Protein AF-A0A2S6AMN5-F1 (afdb_monomer_lite)

Structure (mmCIF, N/CA/C/O backbone):
data_AF-A0A2S6AMN5-F1
#
_entry.id   AF-A0A2S6AMN5-F1
#
loop_
_atom_site.group_PDB
_atom_site.id
_atom_site.type_symbol
_atom_site.label_atom_id
_atom_site.label_alt_id
_atom_site.label_comp_id
_atom_site.label_asym_id
_atom_site.label_entity_id
_atom_site.label_seq_id
_atom_site.pdbx_PDB_ins_code
_atom_site.Cartn_x
_atom_site.Cartn_y
_atom_site.Cartn_z
_atom_site.occupancy
_atom_site.B_iso_or_equiv
_atom_site.auth_seq_id
_atom_site.auth_comp_id
_atom_site.auth_asym_id
_atom_site.auth_atom_id
_atom_site.pdbx_PDB_model_num
ATOM 1 N N . MET A 1 1 ? -57.097 11.020 -26.556 1.00 43.72 1 MET A N 1
ATOM 2 C CA . MET A 1 1 ? -56.019 10.012 -26.426 1.00 43.72 1 MET A CA 1
ATOM 3 C C . MET A 1 1 ? -54.681 10.719 -26.602 1.00 43.72 1 MET A C 1
ATOM 5 O O . MET A 1 1 ? -54.194 10.812 -27.718 1.00 43.72 1 MET A O 1
ATOM 9 N N . GLN A 1 2 ? -54.120 11.280 -25.531 1.00 43.41 2 GLN A N 1
ATOM 10 C CA . GLN A 1 2 ? -52.804 11.923 -25.552 1.00 43.41 2 GLN A CA 1
ATOM 11 C C . GLN A 1 2 ? -52.010 11.312 -24.396 1.00 43.41 2 GLN A C 1
ATOM 13 O O . GLN A 1 2 ? -52.290 11.588 -23.235 1.00 43.41 2 GLN A O 1
ATOM 18 N N . ARG A 1 3 ? -51.117 10.368 -24.715 1.00 49.12 3 ARG A N 1
ATOM 19 C CA . ARG A 1 3 ? -50.211 9.764 -23.733 1.00 49.12 3 ARG A CA 1
ATOM 20 C C . ARG A 1 3 ? -49.121 10.789 -23.422 1.00 49.12 3 ARG A C 1
ATOM 22 O O . ARG A 1 3 ? -48.345 11.124 -24.317 1.00 49.12 3 ARG A O 1
ATOM 29 N N . LEU A 1 4 ? -49.083 11.280 -22.181 1.00 45.41 4 LEU A N 1
ATOM 30 C CA . LEU A 1 4 ? -47.917 11.965 -21.629 1.00 45.41 4 LEU A CA 1
ATOM 31 C C . LEU A 1 4 ? -46.727 11.002 -21.729 1.00 45.41 4 LEU A C 1
ATOM 33 O O . LEU A 1 4 ? -46.714 9.951 -21.094 1.00 45.41 4 LEU A O 1
ATOM 37 N N . ARG A 1 5 ? -45.743 11.342 -22.560 1.00 50.38 5 ARG A N 1
ATOM 38 C CA . ARG A 1 5 ? 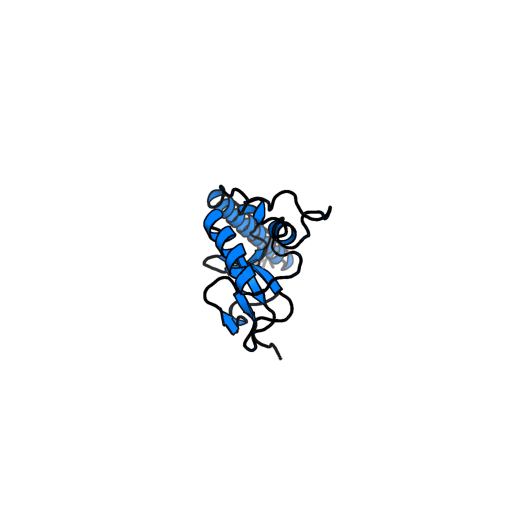-44.382 10.836 -22.393 1.00 50.38 5 ARG A CA 1
ATOM 39 C C . ARG A 1 5 ? -43.739 11.733 -21.345 1.00 50.38 5 ARG A C 1
ATOM 41 O O . ARG A 1 5 ? -43.269 12.816 -21.684 1.00 50.38 5 ARG A O 1
ATOM 48 N N . GLU A 1 6 ? -43.783 11.315 -20.086 1.00 54.62 6 GLU A N 1
ATOM 49 C CA . GLU A 1 6 ? -42.919 11.878 -19.051 1.00 54.62 6 GLU A CA 1
ATOM 50 C C . GLU A 1 6 ? -41.475 11.582 -19.462 1.00 54.62 6 GLU A C 1
ATOM 52 O O . GLU A 1 6 ? -40.999 10.450 -19.410 1.00 54.62 6 GLU A O 1
ATOM 57 N N . ARG A 1 7 ? -40.802 12.603 -19.997 1.00 57.00 7 ARG A N 1
ATOM 58 C CA . ARG A 1 7 ? -39.353 12.587 -20.161 1.00 57.00 7 ARG A CA 1
ATOM 59 C C . ARG A 1 7 ? -38.775 12.694 -18.758 1.00 57.00 7 ARG A C 1
ATOM 61 O O . ARG A 1 7 ? -38.841 13.768 -18.168 1.00 57.00 7 ARG A O 1
ATOM 68 N N . ILE A 1 8 ? -38.237 11.596 -18.238 1.00 59.97 8 ILE A N 1
ATOM 69 C CA . ILE A 1 8 ? -37.362 11.656 -17.067 1.00 59.97 8 ILE A CA 1
ATOM 70 C C . ILE A 1 8 ? -36.191 12.576 -17.456 1.00 59.97 8 ILE A C 1
ATOM 72 O O . ILE A 1 8 ? -35.556 12.319 -18.484 1.00 59.97 8 ILE A O 1
ATOM 76 N N . PRO A 1 9 ? -35.940 13.678 -16.730 1.00 60.59 9 PRO A N 1
ATOM 77 C CA . PRO A 1 9 ? -34.813 14.554 -17.025 1.00 60.59 9 PRO A CA 1
ATOM 78 C C . PRO A 1 9 ? -33.506 13.774 -16.852 1.00 60.59 9 PRO A C 1
ATOM 80 O O . PRO A 1 9 ? -33.350 13.066 -15.860 1.00 60.59 9 PRO A O 1
ATOM 83 N N . GLU A 1 10 ? -32.553 13.919 -17.774 1.00 58.25 10 GLU A N 1
ATOM 84 C CA . GLU A 1 10 ? -31.230 13.274 -17.671 1.00 58.25 10 GLU A CA 1
ATOM 85 C C . GLU A 1 10 ? -30.510 13.611 -16.353 1.00 58.25 10 GLU A C 1
ATOM 87 O O . GLU A 1 10 ? -29.782 12.771 -15.826 1.00 58.25 10 GLU A O 1
ATOM 92 N N . SER A 1 11 ? -30.770 14.789 -15.770 1.00 63.91 11 SER A N 1
ATOM 93 C CA . SER A 1 11 ? -30.259 15.164 -14.445 1.00 63.91 11 SER A CA 1
ATOM 94 C C . SER A 1 11 ? -30.762 14.227 -13.343 1.00 63.91 11 SER A C 1
ATOM 96 O O . SER A 1 11 ? -29.978 13.773 -12.527 1.00 63.91 11 SER A O 1
ATOM 98 N N . SER A 1 12 ? -32.036 13.824 -13.390 1.00 76.56 12 SER A N 1
ATOM 99 C CA . SER A 1 12 ? -32.632 12.918 -12.400 1.00 76.56 12 SER A CA 1
ATOM 100 C C . SER A 1 12 ? -32.063 11.501 -12.465 1.00 76.56 12 SER A C 1
ATOM 102 O O . SER A 1 12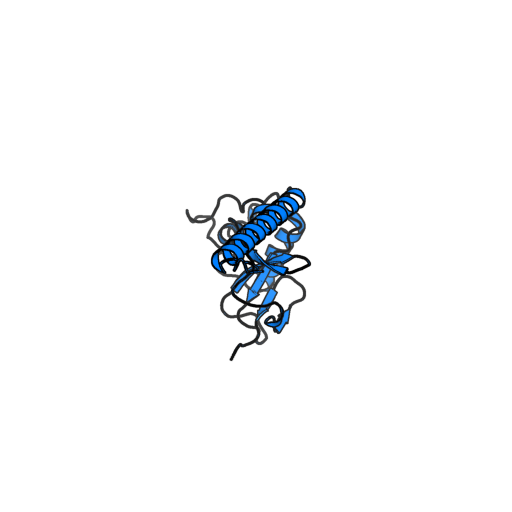 ? -32.127 10.781 -11.474 1.00 76.56 12 SER A O 1
ATOM 104 N N . ILE A 1 13 ? -31.542 11.086 -13.625 1.00 75.81 13 ILE A N 1
ATOM 105 C CA . ILE A 1 13 ? -30.884 9.784 -13.787 1.00 75.81 13 ILE A CA 1
ATOM 106 C C . ILE A 1 13 ? -29.448 9.861 -13.267 1.00 75.81 13 ILE A C 1
ATOM 108 O O . ILE A 1 13 ? -29.018 8.962 -12.553 1.00 75.81 13 ILE A O 1
ATOM 112 N N . ARG A 1 14 ? -28.714 10.934 -13.589 1.00 70.69 14 ARG A N 1
ATOM 113 C CA . ARG A 1 14 ? -27.345 11.140 -13.097 1.00 70.69 14 ARG A CA 1
ATOM 114 C C . ARG A 1 14 ? -27.298 11.212 -11.572 1.00 70.69 14 ARG A C 1
ATOM 116 O O . ARG A 1 14 ? -26.460 10.544 -10.978 1.00 70.69 14 ARG A O 1
ATOM 123 N N . ASP A 1 15 ? -28.207 11.970 -10.968 1.00 77.31 15 ASP A N 1
ATOM 124 C CA . ASP A 1 15 ? -28.257 12.140 -9.515 1.00 77.31 15 ASP A CA 1
ATOM 125 C C . ASP A 1 15 ? -28.578 10.800 -8.829 1.00 77.31 15 ASP A C 1
ATOM 127 O O . ASP A 1 15 ? -27.872 10.386 -7.917 1.00 77.31 15 ASP A O 1
ATOM 131 N N . ALA A 1 16 ? -29.546 10.041 -9.360 1.00 77.50 16 ALA A N 1
ATOM 132 C CA . ALA A 1 16 ? -29.881 8.715 -8.840 1.00 77.50 16 ALA A CA 1
ATOM 133 C C . ALA A 1 16 ? -28.735 7.694 -8.980 1.00 77.50 16 ALA A C 1
ATOM 135 O O . ALA A 1 16 ? -28.562 6.844 -8.110 1.00 77.50 16 ALA A O 1
ATOM 136 N N . ILE A 1 17 ? -27.953 7.761 -10.064 1.00 78.50 17 ILE A N 1
ATOM 137 C CA . ILE A 1 17 ? -26.756 6.922 -10.230 1.00 78.50 17 ILE A CA 1
ATOM 138 C C . ILE A 1 17 ? -25.684 7.328 -9.218 1.00 78.50 17 ILE A C 1
ATOM 140 O O . ILE A 1 17 ? -25.088 6.453 -8.602 1.00 78.50 17 ILE A O 1
ATOM 144 N N . SER A 1 18 ? -25.457 8.628 -9.019 1.00 74.62 18 SER A N 1
ATOM 145 C CA . SER A 1 18 ? -24.479 9.127 -8.048 1.00 74.62 18 SER A CA 1
ATOM 146 C C . SER A 1 18 ? -24.819 8.683 -6.623 1.00 74.62 18 SER A C 1
ATOM 148 O O . SER A 1 18 ? -23.947 8.183 -5.916 1.00 74.62 18 SER A O 1
ATOM 150 N N . ASP A 1 19 ? -26.087 8.800 -6.224 1.00 75.31 19 ASP A N 1
ATOM 151 C CA . ASP A 1 19 ? -26.563 8.372 -4.904 1.00 75.31 19 ASP A CA 1
ATOM 152 C C . AS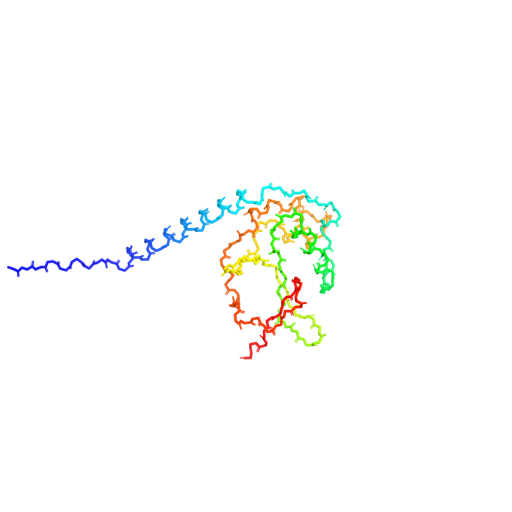P A 1 19 ? -26.429 6.853 -4.714 1.00 75.31 19 ASP A C 1
ATOM 154 O O . ASP A 1 19 ? -26.030 6.374 -3.647 1.00 75.31 19 ASP A O 1
ATOM 158 N N . LEU A 1 20 ? -26.730 6.077 -5.762 1.00 75.75 20 LEU A N 1
ATOM 159 C CA . LEU A 1 20 ? -26.576 4.625 -5.738 1.00 75.75 20 LEU A CA 1
ATOM 160 C C . LEU A 1 20 ? -25.104 4.216 -5.615 1.00 75.75 20 LEU A C 1
ATOM 162 O O . LEU A 1 20 ? -24.793 3.333 -4.821 1.00 75.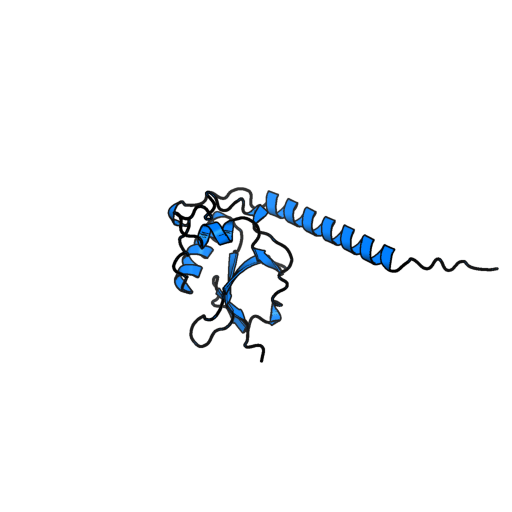75 20 LEU A O 1
ATOM 166 N N . VAL A 1 21 ? -24.206 4.858 -6.369 1.00 76.25 21 VAL A N 1
ATOM 167 C CA . VAL A 1 21 ? -22.759 4.609 -6.287 1.00 76.25 21 VAL A CA 1
ATOM 168 C C . VAL A 1 21 ? -22.249 4.917 -4.883 1.00 76.25 21 VAL A C 1
ATOM 170 O O . VAL A 1 21 ? -21.580 4.068 -4.303 1.00 76.25 21 VAL A O 1
ATOM 173 N N . GLY A 1 22 ? -22.630 6.061 -4.304 1.00 70.06 22 GLY A N 1
ATOM 174 C CA . GLY A 1 22 ? -22.271 6.402 -2.925 1.00 70.06 22 GLY A CA 1
ATOM 175 C C . GLY A 1 22 ? -22.730 5.337 -1.926 1.00 70.06 22 GLY A C 1
ATOM 176 O O . GLY A 1 22 ? -21.935 4.850 -1.133 1.00 70.06 22 GLY A O 1
ATOM 177 N N . THR A 1 23 ? -23.980 4.878 -2.044 1.00 74.12 23 THR A N 1
ATOM 178 C CA . THR A 1 23 ? -24.530 3.833 -1.161 1.00 74.12 23 THR A CA 1
ATOM 179 C C . THR A 1 23 ? -23.782 2.499 -1.287 1.00 74.12 23 THR A C 1
ATOM 181 O O . THR A 1 23 ? -23.565 1.815 -0.289 1.00 74.12 23 THR A O 1
ATOM 184 N N . ILE A 1 24 ? -23.396 2.105 -2.505 1.00 76.31 24 ILE A N 1
ATOM 185 C CA . ILE A 1 24 ? -22.651 0.859 -2.747 1.00 76.31 24 ILE A CA 1
ATOM 186 C C . ILE A 1 24 ? -21.239 0.949 -2.162 1.00 76.31 24 ILE A C 1
ATOM 188 O O . ILE A 1 24 ? -20.781 -0.010 -1.542 1.00 76.31 24 ILE A O 1
ATOM 192 N N . VAL A 1 25 ? -20.566 2.088 -2.340 1.00 70.56 25 VAL A N 1
ATOM 193 C CA . VAL A 1 25 ? -19.232 2.333 -1.773 1.00 70.56 25 VAL A CA 1
ATOM 194 C C . VAL A 1 25 ? -19.288 2.302 -0.245 1.00 70.56 25 VAL A C 1
ATOM 196 O O . VAL A 1 25 ? -18.507 1.581 0.371 1.00 70.56 25 VAL A O 1
ATOM 199 N N . ASP A 1 26 ? -20.260 2.985 0.364 1.00 70.38 26 ASP A N 1
ATOM 200 C CA . ASP A 1 26 ? -20.432 3.013 1.821 1.00 70.38 26 ASP A CA 1
ATOM 201 C C . ASP A 1 26 ? -20.696 1.616 2.405 1.00 70.38 26 ASP A C 1
ATOM 203 O O . ASP A 1 26 ? -20.117 1.237 3.425 1.00 70.38 26 ASP A O 1
ATOM 207 N N . GLU A 1 27 ? -21.549 0.819 1.756 1.00 75.00 27 GLU A N 1
ATOM 208 C CA . GLU A 1 27 ? -21.840 -0.545 2.204 1.00 75.00 27 GLU A CA 1
ATOM 209 C C . GLU A 1 27 ? -20.627 -1.470 2.039 1.00 75.00 27 GLU A C 1
ATOM 211 O O . GLU A 1 27 ? -20.351 -2.280 2.927 1.00 75.00 27 GLU A O 1
ATOM 216 N N . ARG A 1 28 ? -19.857 -1.320 0.953 1.00 73.06 28 ARG A N 1
ATOM 217 C CA . ARG A 1 28 ? -18.596 -2.050 0.766 1.00 73.06 28 ARG A CA 1
ATOM 218 C C . ARG A 1 28 ? -17.599 -1.693 1.866 1.00 73.06 28 ARG A C 1
ATOM 220 O O . ARG A 1 28 ? -17.073 -2.599 2.506 1.00 73.06 28 ARG A O 1
ATOM 227 N N . HIS A 1 29 ? -17.401 -0.406 2.151 1.00 68.00 29 HIS A N 1
ATOM 228 C CA . HIS A 1 29 ? -16.547 0.037 3.256 1.00 68.00 29 HIS A CA 1
ATOM 229 C C . HIS A 1 29 ? -17.019 -0.517 4.599 1.00 68.00 29 HIS A C 1
ATOM 231 O O . HIS A 1 29 ? -16.195 -0.953 5.396 1.00 68.00 29 HIS A O 1
ATOM 237 N N . ARG A 1 30 ? -18.332 -0.578 4.851 1.00 69.31 30 ARG A N 1
ATOM 238 C CA . ARG A 1 30 ? -18.875 -1.179 6.077 1.00 69.31 30 ARG A CA 1
ATOM 239 C C . ARG A 1 30 ? -18.540 -2.668 6.191 1.00 69.31 30 ARG A C 1
ATOM 241 O O . ARG A 1 30 ? -18.099 -3.106 7.251 1.00 69.31 30 ARG A O 1
ATOM 248 N N . VAL A 1 31 ? -18.732 -3.441 5.123 1.00 75.00 31 VAL A N 1
ATOM 249 C CA . VAL A 1 31 ? -18.422 -4.882 5.102 1.00 75.00 31 VAL A CA 1
ATOM 250 C C . VAL A 1 31 ? -16.921 -5.124 5.287 1.00 75.00 31 VAL A C 1
ATOM 252 O O . VAL A 1 31 ? -16.532 -5.961 6.102 1.00 75.00 31 VAL A O 1
ATOM 255 N N . LEU A 1 32 ? -16.075 -4.353 4.600 1.00 70.19 32 LEU A N 1
ATOM 256 C CA . LEU A 1 32 ? -14.618 -4.425 4.740 1.00 70.19 32 LEU A CA 1
ATOM 257 C C . LEU A 1 32 ? -14.170 -4.025 6.150 1.00 70.19 32 LEU A C 1
ATOM 259 O O . LEU A 1 32 ? -13.314 -4.682 6.746 1.00 70.19 32 LEU A O 1
ATOM 263 N N . ALA A 1 33 ? -14.807 -3.007 6.731 1.00 64.56 33 ALA A N 1
ATOM 264 C CA . ALA A 1 33 ? -14.547 -2.592 8.099 1.00 64.56 33 ALA A CA 1
ATOM 265 C C . ALA A 1 33 ? -14.865 -3.682 9.118 1.00 64.56 33 ALA A C 1
ATOM 267 O O . ALA A 1 33 ? -14.148 -3.800 10.105 1.00 64.56 33 ALA A O 1
ATOM 268 N N . GLU A 1 34 ? -15.911 -4.478 8.894 1.00 69.06 34 GLU A N 1
ATOM 269 C CA . GLU A 1 34 ? -16.262 -5.616 9.748 1.00 69.06 34 GLU A CA 1
ATOM 270 C C . GLU A 1 34 ? -15.286 -6.795 9.574 1.00 69.06 34 GLU A C 1
ATOM 272 O O . GLU A 1 34 ? -14.980 -7.483 10.552 1.00 69.06 34 GLU A O 1
ATOM 277 N N . ALA A 1 35 ? -14.756 -7.004 8.364 1.00 69.50 35 ALA A N 1
ATOM 278 C CA . ALA A 1 35 ? -13.821 -8.085 8.056 1.00 69.50 35 ALA A CA 1
ATOM 279 C C . ALA A 1 35 ? -12.390 -7.830 8.576 1.00 69.50 35 ALA A C 1
ATOM 281 O O . ALA A 1 35 ? -11.743 -8.760 9.059 1.00 69.50 35 ALA A O 1
ATOM 282 N N . HIS A 1 36 ? -11.916 -6.578 8.553 1.00 70.25 36 HIS A N 1
ATOM 283 C CA . HIS A 1 36 ? -10.512 -6.227 8.821 1.00 70.25 36 HIS A CA 1
ATOM 284 C C . HIS A 1 36 ? -10.342 -5.327 10.058 1.00 70.25 36 HIS A C 1
ATOM 286 O O . HIS A 1 36 ? -9.756 -4.244 10.018 1.00 70.25 36 HIS A O 1
ATOM 292 N N . THR A 1 37 ? -10.884 -5.769 11.195 1.00 66.56 37 THR A N 1
ATOM 293 C CA . THR A 1 37 ? -10.940 -4.955 12.429 1.00 66.56 37 THR A CA 1
ATOM 294 C C . THR A 1 37 ? -9.684 -5.006 13.297 1.00 66.56 37 THR A C 1
ATOM 296 O O . THR A 1 37 ? -9.526 -4.159 14.181 1.00 66.56 37 THR A O 1
ATOM 299 N N . VAL A 1 38 ? -8.798 -5.986 13.097 1.00 71.19 38 VAL A N 1
ATOM 300 C CA . VAL A 1 38 ? -7.657 -6.226 13.988 1.00 71.19 38 VAL A CA 1
ATOM 301 C C . VAL A 1 38 ? -6.359 -6.056 13.220 1.00 71.19 38 VAL A C 1
ATOM 303 O O . VAL A 1 38 ? -5.921 -6.953 12.516 1.00 71.19 38 VAL A O 1
ATOM 306 N N . PHE A 1 39 ? -5.722 -4.907 13.412 1.00 84.56 39 PHE A N 1
ATOM 307 C CA . PHE A 1 39 ? -4.353 -4.662 12.987 1.00 84.56 39 PHE A CA 1
ATOM 308 C C . PHE A 1 39 ? -3.620 -3.945 14.115 1.00 84.56 39 PHE A C 1
ATOM 310 O O . PHE A 1 39 ? -4.073 -2.918 14.621 1.00 84.56 39 PHE A O 1
ATOM 317 N N . THR A 1 40 ? -2.500 -4.518 14.550 1.00 89.88 40 THR A N 1
ATOM 318 C CA . THR A 1 40 ? -1.584 -3.860 15.484 1.00 89.88 40 THR A CA 1
ATOM 319 C C . THR A 1 40 ? -0.347 -3.484 14.700 1.00 89.88 40 THR A C 1
ATOM 321 O O . THR A 1 40 ? 0.448 -4.357 14.365 1.00 89.88 40 THR A O 1
ATOM 324 N N . ALA A 1 41 ? -0.217 -2.193 14.404 1.00 89.00 41 ALA A N 1
ATOM 325 C CA . ALA A 1 41 ? 0.895 -1.656 13.639 1.00 89.00 41 ALA A CA 1
ATOM 326 C C . ALA A 1 41 ? 2.227 -1.894 14.378 1.00 89.00 41 ALA A C 1
ATOM 328 O O . ALA A 1 41 ? 2.407 -1.360 15.479 1.00 89.00 41 ALA A O 1
ATOM 329 N N . PRO A 1 42 ? 3.158 -2.681 13.812 1.00 93.81 42 PRO A N 1
ATOM 330 C CA . PRO A 1 42 ? 4.499 -2.816 14.366 1.00 93.81 42 PRO A CA 1
ATOM 331 C C . PRO A 1 42 ? 5.242 -1.481 14.261 1.00 93.81 42 PRO A C 1
ATOM 333 O O . PRO A 1 42 ? 5.229 -0.836 13.213 1.00 93.81 42 PRO A O 1
ATOM 336 N N . ALA A 1 43 ? 5.882 -1.045 15.347 1.00 92.88 43 ALA A N 1
ATOM 337 C CA . ALA A 1 43 ? 6.511 0.276 15.409 1.00 92.88 43 ALA A CA 1
ATOM 338 C C . ALA A 1 43 ? 7.680 0.420 14.420 1.00 92.88 43 ALA A C 1
ATOM 340 O O . ALA A 1 43 ? 7.956 1.521 13.955 1.00 92.88 43 ALA A O 1
ATOM 341 N N . GLU A 1 44 ? 8.341 -0.688 14.086 1.00 94.75 44 GLU A N 1
ATOM 342 C CA . GLU A 1 44 ? 9.447 -0.757 13.132 1.00 94.75 44 GLU A CA 1
ATOM 343 C C . GLU A 1 44 ? 9.044 -0.482 11.678 1.00 94.75 44 GLU A C 1
ATOM 345 O O . GLU A 1 44 ? 9.919 -0.205 10.862 1.00 94.75 44 GLU A O 1
ATOM 350 N N . LEU A 1 45 ? 7.749 -0.554 11.345 1.00 96.38 45 LEU A N 1
ATOM 351 C CA . LEU A 1 45 ? 7.272 -0.276 9.989 1.00 96.38 45 LEU A CA 1
ATOM 352 C C . LEU A 1 45 ? 7.002 1.216 9.747 1.00 96.38 45 LEU A C 1
ATOM 354 O O . LEU A 1 45 ? 6.970 1.636 8.590 1.00 96.38 45 LEU A O 1
ATOM 358 N N . ARG A 1 46 ? 6.854 2.024 10.806 1.00 97.00 46 ARG A N 1
ATOM 359 C CA . ARG A 1 46 ? 6.623 3.470 10.683 1.00 97.00 46 ARG A CA 1
ATOM 360 C C . ARG A 1 46 ? 7.826 4.142 10.020 1.00 97.00 46 ARG A C 1
ATOM 362 O O . ARG A 1 46 ? 8.940 4.023 10.528 1.00 97.00 46 ARG A O 1
ATOM 369 N N . GLY A 1 47 ? 7.583 4.838 8.912 1.00 96.19 47 GLY A N 1
ATOM 370 C CA . GLY A 1 47 ? 8.596 5.476 8.067 1.00 96.19 47 GLY A CA 1
ATOM 371 C C . GLY A 1 47 ? 9.621 4.502 7.492 1.00 96.19 47 GLY A C 1
ATOM 372 O O . GLY A 1 47 ? 10.726 4.894 7.133 1.00 96.19 47 GLY A O 1
ATOM 373 N N . SER A 1 48 ? 9.299 3.206 7.437 1.00 96.25 48 SER A N 1
ATOM 374 C CA . SER A 1 48 ? 10.243 2.199 6.957 1.00 96.25 48 SER A CA 1
ATOM 375 C C . SER A 1 48 ? 10.574 2.352 5.474 1.00 96.25 48 SER A C 1
ATOM 377 O O . SER A 1 48 ? 11.574 1.784 5.044 1.00 96.25 48 SER A O 1
ATOM 379 N N . LEU A 1 49 ? 9.802 3.122 4.704 1.00 95.31 49 LEU A N 1
ATOM 380 C CA . LEU A 1 49 ? 9.980 3.388 3.274 1.00 95.31 49 LEU A CA 1
ATOM 381 C C . LEU A 1 49 ? 10.331 4.868 2.981 1.00 95.31 49 LEU A C 1
ATOM 383 O O . LEU A 1 49 ? 10.123 5.323 1.862 1.00 95.31 49 LEU A O 1
ATOM 387 N N . ASP A 1 50 ? 10.862 5.614 3.958 1.00 91.62 50 ASP A N 1
ATOM 388 C CA . ASP A 1 50 ? 11.092 7.066 3.841 1.00 91.62 50 ASP A CA 1
ATOM 389 C C . ASP A 1 50 ? 12.198 7.498 2.858 1.00 91.62 50 ASP A C 1
ATOM 391 O O . ASP A 1 50 ? 12.027 8.447 2.096 1.00 91.62 50 ASP A O 1
ATOM 395 N N . ASP A 1 51 ? 13.323 6.789 2.820 1.00 84.81 51 ASP A N 1
ATOM 396 C CA . ASP A 1 51 ? 14.469 7.075 1.938 1.00 84.81 51 ASP A CA 1
ATOM 397 C C . ASP A 1 51 ? 14.308 6.449 0.538 1.00 84.81 51 ASP A C 1
ATOM 399 O O . ASP A 1 51 ? 15.251 5.942 -0.078 1.00 84.81 51 ASP A O 1
ATOM 403 N N . GLY A 1 52 ? 13.064 6.407 0.061 1.00 78.50 52 GLY A N 1
ATOM 404 C CA . GLY A 1 52 ? 12.665 5.597 -1.076 1.00 78.50 52 GLY A CA 1
ATOM 405 C C . GLY A 1 52 ? 12.684 4.097 -0.773 1.00 78.50 52 GLY A C 1
ATOM 406 O O . GLY A 1 52 ? 13.115 3.600 0.280 1.00 78.50 52 GLY A O 1
ATOM 407 N N . HIS A 1 53 ? 12.180 3.334 -1.734 1.00 84.44 53 HIS A N 1
ATOM 408 C CA . HIS A 1 53 ? 11.979 1.904 -1.574 1.00 84.44 53 HIS A CA 1
ATOM 409 C C . HIS A 1 53 ? 12.392 1.150 -2.828 1.00 84.44 53 HIS A C 1
ATOM 411 O O . HIS A 1 53 ? 12.075 1.556 -3.934 1.00 84.44 53 HIS A O 1
ATOM 417 N N . ALA A 1 54 ? 13.130 0.056 -2.645 1.00 90.19 54 ALA A N 1
ATOM 418 C CA . ALA A 1 54 ? 13.392 -0.928 -3.692 1.00 90.19 54 ALA A CA 1
ATOM 419 C C . ALA A 1 54 ? 12.326 -2.029 -3.633 1.00 90.19 54 ALA A C 1
ATOM 421 O O . ALA A 1 54 ? 11.744 -2.263 -2.567 1.00 90.19 54 ALA A O 1
ATOM 422 N N . ALA A 1 55 ? 12.108 -2.733 -4.741 1.00 92.44 55 ALA A N 1
ATOM 423 C CA . ALA A 1 55 ? 11.061 -3.746 -4.864 1.00 92.44 55 ALA A CA 1
ATOM 424 C C . ALA A 1 55 ? 11.120 -4.823 -3.764 1.00 92.44 55 ALA A C 1
ATOM 426 O O . ALA A 1 55 ? 10.086 -5.201 -3.210 1.00 92.44 55 ALA A O 1
ATOM 427 N N . GLU A 1 56 ? 12.313 -5.274 -3.360 1.00 94.12 56 GLU A N 1
ATOM 428 C CA . GLU A 1 56 ? 12.451 -6.263 -2.283 1.00 94.12 56 GLU A CA 1
ATOM 429 C C . GLU A 1 56 ? 12.007 -5.713 -0.926 1.00 94.12 56 GLU A C 1
ATOM 431 O O . GLU A 1 56 ? 11.398 -6.426 -0.126 1.00 94.12 56 GLU A O 1
ATOM 436 N N . LYS A 1 57 ? 12.301 -4.436 -0.663 1.00 95.31 57 LYS A N 1
ATOM 437 C CA . LYS A 1 57 ? 11.907 -3.759 0.575 1.00 95.31 57 LYS A CA 1
ATOM 438 C C . LYS A 1 57 ? 10.394 -3.550 0.612 1.00 95.31 57 LYS A C 1
ATOM 440 O O . LYS A 1 57 ? 9.784 -3.805 1.646 1.00 95.31 57 LYS A O 1
ATOM 445 N N . VAL A 1 58 ? 9.799 -3.167 -0.520 1.00 96.62 58 VAL A N 1
ATOM 446 C CA . VAL A 1 58 ? 8.342 -3.084 -0.687 1.00 96.62 58 VAL A CA 1
ATOM 447 C C . VAL A 1 58 ? 7.690 -4.433 -0.404 1.00 96.62 58 VAL A C 1
ATOM 449 O O . VAL A 1 58 ? 6.797 -4.506 0.434 1.00 96.62 58 VAL A O 1
ATOM 452 N N . ASN A 1 59 ? 8.179 -5.513 -1.019 1.00 97.50 59 ASN A N 1
ATOM 453 C CA . ASN A 1 59 ? 7.650 -6.861 -0.802 1.00 97.50 59 ASN A CA 1
ATOM 454 C C . ASN A 1 59 ? 7.696 -7.282 0.666 1.00 97.50 59 ASN A C 1
ATOM 456 O O . ASN A 1 59 ? 6.727 -7.836 1.180 1.00 97.50 59 ASN A O 1
ATOM 460 N N . ALA A 1 60 ? 8.807 -7.008 1.350 1.00 96.81 60 ALA A N 1
ATOM 461 C CA . ALA A 1 60 ? 8.943 -7.339 2.762 1.00 96.81 60 ALA A CA 1
ATOM 462 C C . ALA A 1 60 ? 7.950 -6.554 3.636 1.00 96.81 60 ALA A C 1
ATOM 464 O O . ALA A 1 60 ? 7.265 -7.143 4.473 1.00 96.81 60 ALA A O 1
ATOM 465 N N . VAL A 1 61 ? 7.854 -5.236 3.434 1.00 97.50 61 VAL A N 1
ATOM 466 C CA . VAL A 1 61 ? 7.002 -4.357 4.248 1.00 97.50 61 VAL A CA 1
ATOM 467 C C . VAL A 1 61 ? 5.521 -4.600 3.965 1.00 97.50 61 VAL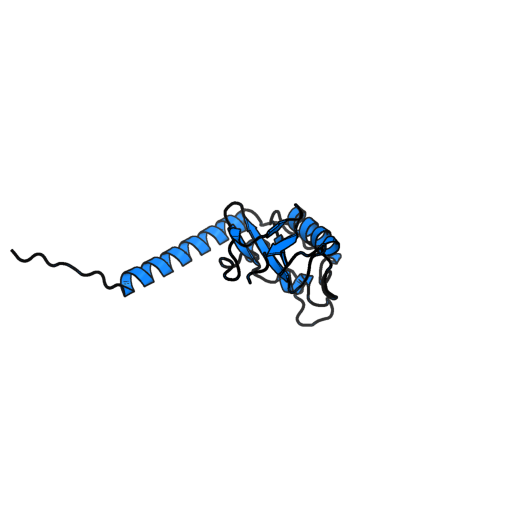 A C 1
ATOM 469 O O . VAL A 1 61 ? 4.757 -4.852 4.897 1.00 97.50 61 VAL A O 1
ATOM 472 N N . LEU A 1 62 ? 5.103 -4.580 2.697 1.00 97.38 62 LEU A N 1
ATOM 473 C CA . LEU A 1 62 ? 3.699 -4.778 2.325 1.00 97.38 62 LEU A CA 1
ATOM 474 C C . LEU A 1 62 ? 3.229 -6.216 2.574 1.00 97.38 62 LEU A C 1
ATOM 476 O O . LEU A 1 62 ? 2.067 -6.417 2.934 1.00 97.38 62 LEU A O 1
ATOM 480 N N . GLY A 1 63 ? 4.131 -7.199 2.485 1.00 96.69 63 GLY A N 1
ATOM 481 C CA . GLY A 1 63 ? 3.872 -8.572 2.920 1.00 96.69 63 GLY A CA 1
ATOM 482 C C . GLY A 1 63 ? 3.532 -8.644 4.402 1.00 96.69 63 GLY A C 1
ATOM 483 O O . GLY A 1 63 ? 2.484 -9.171 4.769 1.00 96.69 63 GLY A O 1
ATOM 484 N N . GLN A 1 64 ? 4.342 -8.013 5.258 1.00 96.56 64 GLN A N 1
ATOM 485 C CA . GLN A 1 64 ? 4.065 -7.969 6.694 1.00 96.56 64 GLN A CA 1
ATOM 486 C C . GLN A 1 64 ? 2.758 -7.225 7.015 1.00 96.56 64 GLN A C 1
ATOM 488 O O . GLN A 1 64 ? 2.002 -7.663 7.883 1.00 96.56 64 GLN A O 1
ATOM 493 N N . ILE A 1 65 ? 2.464 -6.119 6.321 1.00 95.75 65 ILE A N 1
ATOM 494 C CA . ILE A 1 65 ? 1.180 -5.417 6.465 1.00 95.75 65 ILE A CA 1
ATOM 495 C C . ILE A 1 65 ? 0.018 -6.337 6.088 1.00 95.75 65 ILE A C 1
ATOM 497 O O . ILE A 1 65 ? -0.955 -6.421 6.841 1.00 95.75 65 ILE A O 1
ATOM 501 N N . SER A 1 66 ? 0.126 -7.053 4.971 1.00 94.12 66 SER A N 1
ATOM 502 C CA . SER A 1 66 ? -0.947 -7.916 4.477 1.00 94.12 66 SER A CA 1
ATOM 503 C C . SER A 1 66 ? -1.187 -9.114 5.390 1.00 94.12 66 SER A C 1
ATOM 505 O O . SER A 1 66 ? -2.332 -9.399 5.733 1.00 94.12 66 SER A O 1
ATOM 507 N N . ASP A 1 67 ? -0.122 -9.740 5.890 1.00 93.69 67 ASP A N 1
ATOM 508 C CA . ASP A 1 67 ? -0.211 -10.845 6.849 1.00 93.69 67 ASP A CA 1
ATOM 509 C C . ASP A 1 67 ? -0.883 -10.427 8.167 1.00 93.69 67 ASP A C 1
ATOM 511 O O . ASP A 1 67 ? -1.637 -11.197 8.766 1.00 93.69 67 ASP A O 1
ATOM 515 N N . LEU A 1 68 ? -0.612 -9.206 8.640 1.00 93.06 68 LEU A N 1
ATOM 516 C CA . LEU A 1 68 ? -1.118 -8.711 9.923 1.00 93.06 68 LEU A CA 1
ATOM 517 C C . LEU A 1 68 ? -2.525 -8.116 9.843 1.00 93.06 68 LEU A C 1
ATOM 519 O O . LEU A 1 68 ? -3.256 -8.167 10.831 1.00 93.06 68 LEU A O 1
ATOM 523 N N . SER A 1 69 ? -2.882 -7.497 8.720 1.00 92.19 69 SER A N 1
ATOM 524 C CA . SER A 1 69 ? -4.169 -6.810 8.533 1.00 92.19 69 SER A CA 1
ATOM 525 C C . SER A 1 69 ? -5.207 -7.659 7.795 1.00 92.19 69 SER A C 1
ATOM 527 O O . SER A 1 69 ? -6.408 -7.385 7.872 1.00 92.19 69 SER A O 1
ATOM 529 N N . GLY A 1 70 ? -4.754 -8.670 7.051 1.00 91.50 70 GLY A N 1
ATOM 530 C CA . GLY A 1 70 ? -5.560 -9.389 6.071 1.00 91.50 70 GLY A CA 1
ATOM 531 C C . GLY A 1 70 ? -5.923 -8.559 4.836 1.00 91.50 70 GLY A C 1
ATOM 532 O O . GLY A 1 70 ? -6.691 -9.046 4.016 1.00 91.50 70 GLY A O 1
ATOM 533 N N . VAL A 1 71 ? -5.417 -7.327 4.706 1.00 93.00 71 VAL A N 1
ATOM 534 C CA . VAL A 1 71 ? -5.648 -6.451 3.550 1.00 93.00 71 VAL A CA 1
ATOM 535 C C . VAL A 1 71 ? -4.448 -6.513 2.631 1.00 93.00 71 VAL A C 1
ATOM 537 O O . VAL A 1 71 ? -3.318 -6.270 3.045 1.00 93.00 71 VAL A O 1
ATOM 540 N N . ARG A 1 72 ? -4.702 -6.811 1.364 1.00 94.88 72 ARG A N 1
ATOM 541 C CA . ARG A 1 72 ? -3.671 -6.953 0.352 1.00 94.88 72 ARG A CA 1
ATOM 542 C C . ARG A 1 72 ? -3.294 -5.583 -0.214 1.00 94.88 72 ARG A C 1
ATOM 544 O O . ARG A 1 72 ? -3.970 -5.042 -1.083 1.00 94.88 72 ARG A O 1
ATOM 551 N N . VAL A 1 73 ? -2.203 -5.021 0.300 1.00 96.19 73 VAL A N 1
ATOM 552 C CA . VAL A 1 73 ? -1.643 -3.750 -0.187 1.00 96.19 73 VAL A CA 1
ATOM 553 C C . VAL A 1 73 ? -0.576 -4.042 -1.232 1.00 96.19 73 VAL A C 1
ATOM 555 O O . VAL A 1 73 ? 0.282 -4.900 -1.016 1.00 96.19 73 VAL A O 1
ATOM 558 N N . ILE A 1 74 ? -0.621 -3.338 -2.356 1.00 96.81 74 ILE A N 1
ATOM 559 C CA . ILE A 1 74 ? 0.264 -3.543 -3.503 1.00 96.81 74 ILE A CA 1
ATOM 560 C C . ILE A 1 74 ? 0.931 -2.226 -3.895 1.00 96.81 74 ILE A C 1
ATOM 562 O O . ILE A 1 74 ? 0.399 -1.150 -3.634 1.00 96.81 74 ILE A O 1
ATOM 566 N N . CYS A 1 75 ? 2.092 -2.310 -4.530 1.00 96.94 75 CYS A N 1
ATOM 567 C CA . CYS A 1 75 ? 2.828 -1.192 -5.096 1.00 96.94 75 CYS A CA 1
ATOM 568 C C . CYS A 1 75 ? 2.809 -1.304 -6.614 1.00 96.94 75 CYS A C 1
ATOM 570 O O . CYS A 1 75 ? 3.206 -2.330 -7.168 1.00 96.94 75 CYS A O 1
ATOM 572 N N . VAL A 1 76 ? 2.358 -0.248 -7.280 1.00 95.88 76 VAL A N 1
ATOM 573 C CA . VAL A 1 76 ? 2.311 -0.180 -8.738 1.00 95.88 76 VAL A CA 1
ATOM 574 C C . VAL A 1 76 ? 3.346 0.828 -9.201 1.00 95.88 76 VAL A C 1
ATOM 576 O O . VAL A 1 76 ? 3.343 1.974 -8.755 1.00 95.88 76 VAL A O 1
ATOM 579 N N . TRP A 1 77 ? 4.241 0.370 -10.066 1.00 95.31 77 TRP A N 1
ATOM 580 C CA . TRP A 1 77 ? 5.334 1.134 -10.654 1.00 95.31 77 TRP A CA 1
ATOM 581 C C . TRP A 1 77 ? 4.994 1.563 -12.080 1.00 95.31 77 TRP A C 1
ATOM 583 O O . TRP A 1 77 ? 4.296 0.839 -12.792 1.00 95.31 77 TRP A O 1
ATOM 593 N N . ASP A 1 78 ? 5.547 2.692 -12.526 1.00 93.31 78 ASP A N 1
ATOM 594 C CA . ASP A 1 78 ? 5.354 3.173 -13.901 1.00 93.31 78 ASP A CA 1
ATOM 595 C C . ASP A 1 78 ? 5.826 2.156 -14.952 1.00 93.31 78 ASP A C 1
ATOM 597 O O . ASP A 1 78 ? 5.207 2.034 -16.006 1.00 93.31 78 ASP A O 1
ATOM 601 N N . TYR A 1 79 ? 6.939 1.454 -14.705 1.00 90.62 79 TYR A N 1
ATOM 602 C CA . TYR A 1 79 ? 7.475 0.476 -15.654 1.00 90.62 79 TYR A CA 1
ATOM 603 C C . TYR A 1 79 ? 8.362 -0.594 -15.007 1.00 90.62 79 TYR A C 1
ATOM 605 O O . TYR A 1 79 ? 8.862 -0.456 -13.887 1.00 90.62 79 TYR A O 1
ATOM 613 N N . PHE A 1 80 ? 8.603 -1.656 -15.783 1.00 90.69 80 PHE A N 1
ATOM 614 C CA . PHE A 1 80 ? 9.599 -2.690 -15.512 1.00 90.69 80 PHE A CA 1
ATOM 615 C C . PHE A 1 80 ? 10.496 -2.904 -16.745 1.00 90.69 80 PHE A C 1
ATOM 617 O O . PHE A 1 80 ? 10.016 -3.320 -17.800 1.00 90.69 80 PHE A O 1
ATOM 624 N N . ASP A 1 81 ? 11.803 -2.646 -16.612 1.00 88.25 81 ASP A N 1
ATOM 625 C CA . ASP A 1 81 ? 12.829 -2.913 -17.644 1.00 88.25 81 ASP A CA 1
ATOM 626 C C . ASP A 1 81 ? 14.021 -3.660 -17.027 1.00 88.25 81 ASP A C 1
ATOM 628 O O . ASP A 1 81 ? 15.126 -3.142 -16.868 1.00 88.25 81 ASP A O 1
ATOM 632 N N . GLY A 1 82 ? 13.754 -4.884 -16.565 1.00 86.75 82 GLY A N 1
ATOM 633 C CA . GLY A 1 82 ? 14.713 -5.705 -15.817 1.00 86.75 82 GLY A CA 1
ATOM 634 C C . GLY A 1 82 ? 14.823 -5.347 -14.331 1.00 86.75 82 GLY A C 1
ATOM 635 O O . GLY A 1 82 ? 15.316 -6.168 -13.561 1.00 86.75 82 GLY A O 1
ATOM 636 N N . ASP A 1 83 ? 14.323 -4.175 -13.945 1.00 87.81 83 ASP A N 1
ATOM 637 C CA . ASP A 1 83 ? 14.056 -3.745 -12.574 1.00 87.81 83 ASP A CA 1
ATOM 638 C C . ASP A 1 83 ? 12.826 -2.815 -12.561 1.00 87.81 83 ASP A C 1
ATOM 640 O O . ASP A 1 83 ? 12.432 -2.289 -13.611 1.00 87.81 83 ASP A O 1
ATOM 644 N N . PHE A 1 84 ? 12.220 -2.629 -11.389 1.00 90.00 84 PHE A N 1
ATOM 645 C CA . PHE A 1 84 ? 11.114 -1.696 -11.183 1.00 90.00 84 PHE A CA 1
ATOM 646 C C . PHE A 1 84 ? 11.620 -0.253 -11.176 1.00 90.00 84 PHE A C 1
ATOM 648 O O . PHE A 1 84 ? 12.631 0.063 -10.546 1.00 90.00 84 PHE A O 1
ATOM 655 N N . GLY A 1 85 ? 10.917 0.641 -11.871 1.00 87.12 85 GLY A N 1
ATOM 656 C CA . GLY A 1 85 ? 11.365 2.021 -11.995 1.00 87.12 85 GLY A CA 1
ATOM 657 C C . GLY A 1 85 ? 10.255 3.023 -12.270 1.00 87.12 85 GLY A C 1
ATOM 658 O O . GLY A 1 85 ? 9.116 2.674 -12.569 1.00 87.12 85 GLY A O 1
ATOM 659 N N . GLY A 1 86 ? 10.636 4.297 -12.167 1.00 89.25 86 GLY A N 1
ATOM 660 C CA . GLY A 1 86 ? 9.725 5.433 -12.289 1.00 89.25 86 GLY A CA 1
ATOM 661 C C . GLY A 1 86 ? 9.068 5.798 -10.963 1.00 89.25 86 GLY A C 1
ATOM 662 O O . GLY A 1 86 ? 9.615 5.530 -9.890 1.00 89.25 86 GLY A O 1
ATOM 663 N N . HIS A 1 87 ? 7.924 6.465 -11.047 1.00 91.25 87 HIS A N 1
ATOM 664 C CA . HIS A 1 87 ? 7.078 6.698 -9.891 1.00 91.25 87 HIS A CA 1
ATOM 665 C C . HIS A 1 87 ? 6.415 5.391 -9.457 1.00 91.25 87 HIS A C 1
ATOM 667 O O . HIS A 1 87 ? 6.251 4.453 -10.239 1.00 91.25 87 HIS A O 1
ATOM 673 N N . SER A 1 88 ? 6.069 5.327 -8.178 1.00 92.75 88 SER A N 1
ATOM 674 C CA . SER A 1 88 ? 5.233 4.263 -7.649 1.00 92.75 88 SER A CA 1
ATOM 675 C C . SER A 1 88 ? 4.203 4.824 -6.693 1.00 92.75 88 SER A C 1
ATOM 677 O O . SER A 1 88 ? 4.420 5.867 -6.072 1.00 92.75 88 SER A O 1
ATOM 679 N N . ASN A 1 89 ? 3.081 4.123 -6.602 1.00 94.38 89 ASN A N 1
ATOM 680 C CA . ASN A 1 89 ? 2.011 4.428 -5.670 1.00 94.38 89 ASN A CA 1
ATOM 681 C C . ASN A 1 89 ? 1.438 3.128 -5.089 1.00 94.38 89 ASN A C 1
ATOM 683 O O . ASN A 1 89 ? 1.585 2.056 -5.688 1.00 94.38 89 ASN A O 1
ATOM 687 N N . PHE A 1 90 ? 0.826 3.205 -3.907 1.00 95.56 90 PHE A N 1
ATOM 688 C CA . PHE A 1 90 ? 0.223 2.045 -3.261 1.00 95.56 90 PHE A CA 1
ATOM 689 C C . PHE A 1 90 ? -1.275 2.009 -3.508 1.00 95.56 90 PHE A C 1
ATOM 691 O O . PHE A 1 90 ? -1.965 3.027 -3.514 1.00 95.56 90 PHE A O 1
ATOM 698 N N . TYR A 1 91 ? -1.767 0.791 -3.667 1.00 95.31 91 TYR A N 1
ATOM 699 C CA . TYR A 1 91 ? -3.164 0.490 -3.911 1.00 95.31 91 TYR A CA 1
ATOM 700 C C . TYR A 1 91 ? -3.582 -0.685 -3.035 1.00 95.31 91 TYR A C 1
ATOM 702 O O . TYR A 1 91 ? -2.742 -1.421 -2.506 1.00 95.31 91 TYR A O 1
ATOM 710 N N . VAL A 1 92 ? -4.887 -0.870 -2.888 1.00 94.19 92 VAL A N 1
ATOM 711 C CA . VAL A 1 92 ? -5.446 -2.071 -2.271 1.00 94.19 92 VAL A CA 1
ATOM 712 C C . VAL A 1 92 ? -6.010 -2.962 -3.364 1.00 94.19 92 VAL A C 1
ATOM 714 O O . VAL A 1 92 ? -6.806 -2.525 -4.193 1.00 94.19 92 VAL A O 1
ATOM 717 N N . GLU A 1 93 ? -5.574 -4.213 -3.361 1.00 91.94 93 GLU A N 1
ATOM 718 C CA . GLU A 1 93 ? -6.080 -5.266 -4.229 1.00 91.94 93 GLU A CA 1
ATOM 719 C C . GLU A 1 93 ? -7.154 -6.049 -3.466 1.00 91.94 93 GLU A C 1
ATOM 721 O O . GLU A 1 93 ? -6.921 -6.563 -2.373 1.00 91.94 93 GLU A O 1
ATOM 726 N N . ASP A 1 94 ? -8.348 -6.104 -4.038 1.00 85.12 94 ASP A N 1
ATOM 727 C CA . ASP A 1 94 ? -9.476 -6.913 -3.581 1.00 85.12 94 ASP A CA 1
ATOM 728 C C . ASP A 1 94 ? -9.869 -7.887 -4.702 1.00 85.12 94 ASP A C 1
ATOM 730 O O . ASP A 1 94 ? -9.502 -7.676 -5.860 1.00 85.12 94 ASP A O 1
ATOM 734 N N . ASP A 1 95 ? -10.645 -8.925 -4.384 1.00 80.06 95 ASP A N 1
ATOM 735 C CA . ASP A 1 95 ? -10.971 -10.032 -5.302 1.00 80.06 95 ASP A CA 1
ATOM 736 C C . ASP A 1 95 ? -11.518 -9.557 -6.666 1.00 80.06 95 ASP A C 1
ATOM 738 O O . ASP A 1 95 ? -11.296 -10.198 -7.695 1.00 80.06 95 ASP A O 1
ATOM 742 N N . ASP A 1 96 ? -12.222 -8.422 -6.677 1.00 78.94 96 ASP A N 1
ATOM 743 C CA . ASP A 1 96 ? -12.892 -7.877 -7.858 1.00 78.94 96 ASP A CA 1
ATOM 744 C C . ASP A 1 96 ? -12.210 -6.633 -8.463 1.00 78.94 96 ASP A C 1
ATOM 746 O O . ASP A 1 96 ? -12.592 -6.211 -9.560 1.00 78.94 96 ASP A O 1
ATOM 750 N N . ALA A 1 97 ? -11.276 -5.976 -7.759 1.00 86.06 97 ALA A N 1
ATOM 751 C CA . ALA A 1 97 ? -10.749 -4.674 -8.186 1.00 86.06 97 ALA A CA 1
ATOM 752 C C . ALA A 1 97 ? -9.469 -4.234 -7.462 1.00 86.06 97 ALA A C 1
ATOM 754 O O . ALA A 1 97 ? -9.251 -4.563 -6.300 1.00 86.06 97 ALA A O 1
ATOM 755 N N . ILE A 1 98 ? -8.716 -3.349 -8.120 1.00 90.00 98 ILE A N 1
ATOM 756 C CA . ILE A 1 98 ? -7.677 -2.526 -7.495 1.00 90.00 98 ILE A CA 1
ATOM 757 C C . ILE A 1 98 ? -8.262 -1.137 -7.209 1.00 90.00 98 ILE A C 1
ATOM 759 O O . ILE A 1 98 ? -8.861 -0.507 -8.087 1.00 90.00 98 ILE A O 1
ATOM 763 N N . VAL A 1 99 ? -8.126 -0.669 -5.971 1.00 90.50 99 VAL A N 1
ATOM 764 C CA . VAL A 1 99 ? -8.639 0.626 -5.498 1.00 90.50 99 VAL A CA 1
ATOM 765 C C . VAL A 1 99 ? -7.512 1.471 -4.915 1.00 90.50 99 VAL A C 1
ATOM 767 O O . VAL A 1 99 ? -6.473 0.945 -4.520 1.00 90.50 99 VAL A O 1
ATOM 770 N N . GLU A 1 100 ? -7.707 2.787 -4.866 1.00 92.56 100 GLU A N 1
ATOM 771 C CA . GLU A 1 100 ? -6.756 3.704 -4.233 1.00 92.56 100 GLU A CA 1
ATOM 772 C C . GLU A 1 100 ? -6.507 3.307 -2.775 1.00 92.56 100 GLU A C 1
ATOM 774 O O . GLU A 1 100 ? -7.434 2.895 -2.068 1.00 92.56 100 GLU A O 1
ATOM 779 N N . LEU A 1 101 ? -5.266 3.466 -2.313 1.00 94.31 101 LEU A N 1
ATOM 780 C CA . LEU A 1 101 ? -4.973 3.371 -0.891 1.00 94.31 101 LEU A CA 1
ATOM 781 C C . LEU A 1 101 ? -5.510 4.617 -0.174 1.00 94.31 101 LEU A C 1
ATOM 783 O O . LEU A 1 101 ? -5.053 5.735 -0.402 1.00 94.31 101 LEU A O 1
ATOM 787 N N . GLY A 1 102 ? -6.495 4.409 0.693 1.00 92.06 102 GLY A N 1
ATOM 788 C CA . GLY A 1 102 ? -7.064 5.427 1.568 1.00 92.06 102 GLY A CA 1
ATOM 789 C C . GLY A 1 102 ? -6.346 5.549 2.916 1.00 92.06 102 GLY A C 1
ATOM 790 O O . GLY A 1 102 ? -5.493 4.740 3.290 1.00 92.06 102 GLY A O 1
ATOM 791 N N . GLY A 1 103 ? -6.753 6.559 3.684 1.00 91.50 103 GLY A N 1
ATOM 792 C CA . GLY A 1 103 ? -6.290 6.767 5.054 1.00 91.50 103 GLY A CA 1
ATOM 793 C C . GLY A 1 103 ? -4.806 7.126 5.159 1.00 91.50 103 GLY A C 1
ATOM 794 O O . GLY A 1 103 ? -4.211 7.669 4.235 1.00 91.50 103 GLY A O 1
ATOM 795 N N . ASP A 1 104 ? -4.223 6.820 6.318 1.00 95.56 104 ASP A N 1
ATOM 796 C CA . ASP A 1 104 ? -2.897 7.308 6.714 1.00 95.56 104 ASP A CA 1
ATOM 797 C C . ASP A 1 104 ? -1.760 6.318 6.389 1.00 95.56 104 ASP A C 1
ATOM 799 O O . ASP A 1 104 ? -0.610 6.571 6.744 1.00 95.56 104 ASP A O 1
ATOM 803 N N . LEU A 1 105 ? -2.046 5.158 5.776 1.00 96.06 105 LEU A N 1
ATOM 804 C CA . LEU A 1 105 ? -1.045 4.091 5.621 1.00 96.06 105 LEU A CA 1
ATOM 805 C C . LEU A 1 105 ? 0.129 4.511 4.730 1.00 96.06 105 LEU A C 1
ATOM 807 O O . LEU A 1 105 ? 1.265 4.182 5.066 1.00 96.06 105 LEU A O 1
ATOM 811 N N . TRP A 1 106 ? -0.138 5.219 3.627 1.00 95.56 106 TRP A N 1
ATOM 812 C CA . TRP A 1 106 ? 0.907 5.716 2.726 1.00 95.56 106 TRP A CA 1
ATOM 813 C C . TRP A 1 106 ? 1.899 6.590 3.497 1.00 95.56 106 TRP A C 1
ATOM 815 O O . TRP A 1 106 ? 3.046 6.189 3.689 1.00 95.56 106 TRP A O 1
ATOM 825 N N . ASP A 1 107 ? 1.420 7.706 4.052 1.00 96.00 107 ASP A N 1
ATOM 826 C CA . ASP A 1 107 ? 2.255 8.654 4.792 1.00 96.00 107 ASP A CA 1
ATOM 827 C C . ASP A 1 107 ? 2.924 7.986 6.002 1.00 96.00 107 ASP A C 1
ATOM 829 O O . ASP A 1 107 ? 4.084 8.239 6.310 1.00 96.00 107 ASP A O 1
ATOM 833 N N . TRP A 1 108 ? 2.236 7.070 6.688 1.00 97.38 108 TRP A N 1
ATOM 834 C CA . TRP A 1 108 ? 2.818 6.347 7.819 1.00 97.38 108 TRP A CA 1
ATOM 835 C C . TRP A 1 108 ? 4.007 5.460 7.428 1.00 97.38 108 TRP A C 1
ATOM 837 O O . TRP A 1 108 ? 4.889 5.239 8.260 1.00 97.38 108 TRP A O 1
ATOM 847 N N . LEU A 1 109 ? 4.048 4.950 6.194 1.00 97.06 109 LEU A N 1
ATOM 848 C CA . LEU A 1 109 ? 5.153 4.142 5.677 1.00 97.06 109 LEU A CA 1
ATOM 849 C C . LEU A 1 109 ? 6.254 4.989 5.031 1.00 97.06 109 LEU A C 1
ATOM 851 O O . LEU A 1 109 ? 7.425 4.638 5.184 1.00 97.06 109 LEU A O 1
ATOM 855 N N . THR A 1 110 ? 5.897 6.053 4.309 1.00 95.88 110 THR A N 1
ATOM 856 C CA . THR A 1 110 ? 6.816 6.801 3.432 1.00 95.88 110 THR A CA 1
ATOM 857 C C . THR A 1 110 ? 7.284 8.134 4.003 1.00 95.88 110 THR A C 1
ATOM 859 O O . THR A 1 110 ? 8.274 8.675 3.526 1.00 95.88 110 THR A O 1
ATOM 862 N N . GLU A 1 111 ? 6.614 8.699 5.006 1.00 96.31 111 GLU A N 1
ATOM 863 C CA . GLU A 1 111 ? 7.121 9.895 5.678 1.00 96.31 111 GLU A CA 1
ATOM 864 C C . GLU A 1 111 ? 8.139 9.522 6.751 1.00 96.31 111 GLU A C 1
ATOM 866 O O . GLU A 1 111 ? 7.996 8.529 7.471 1.00 96.31 111 GLU A O 1
ATOM 871 N N . SER A 1 112 ? 9.158 10.368 6.908 1.00 94.94 112 SER A N 1
ATOM 872 C CA . SER A 1 112 ? 10.163 10.172 7.951 1.00 94.94 112 SER A CA 1
ATOM 873 C C . SER A 1 112 ? 9.503 10.144 9.339 1.00 94.94 112 SER A C 1
ATOM 875 O O . SER A 1 112 ? 8.714 11.043 9.640 1.00 94.94 112 SER A O 1
ATOM 877 N N . PRO A 1 113 ? 9.844 9.206 10.245 1.00 94.44 113 PRO A N 1
ATOM 878 C CA . PRO A 1 113 ? 9.197 9.099 11.560 1.00 94.44 113 PRO A CA 1
ATOM 879 C C . PRO A 1 113 ? 9.319 10.346 12.448 1.00 94.44 113 PRO A C 1
ATOM 881 O O . PRO A 1 113 ? 8.517 10.516 13.377 1.00 94.44 113 PRO A O 1
ATOM 884 N N . ASP A 1 114 ? 10.324 11.184 12.175 1.00 94.31 114 ASP A N 1
ATOM 885 C CA . ASP A 1 114 ? 10.599 12.451 12.858 1.00 94.31 114 ASP A CA 1
ATOM 886 C C . ASP A 1 114 ? 9.874 13.651 12.213 1.00 94.31 114 ASP A C 1
ATOM 888 O O . ASP A 1 114 ? 9.874 14.751 12.774 1.00 94.31 114 ASP A O 1
ATOM 892 N N . SER A 1 115 ? 9.253 13.458 11.043 1.00 94.38 115 SER A N 1
ATOM 893 C CA . SER A 1 115 ? 8.452 14.473 10.360 1.00 94.38 115 SER A CA 1
ATOM 894 C C . SER A 1 115 ? 7.158 14.749 11.137 1.00 94.38 115 SER A C 1
ATOM 896 O O . SER A 1 115 ? 6.497 13.803 11.578 1.00 94.38 115 SER A O 1
ATOM 898 N N . PRO A 1 116 ? 6.742 16.022 11.291 1.00 92.25 116 PRO A N 1
ATOM 899 C CA . PRO A 1 116 ? 5.428 16.348 11.845 1.00 92.25 116 PRO A CA 1
ATOM 900 C C . PRO A 1 116 ? 4.275 15.857 10.960 1.00 92.25 116 PRO A C 1
ATOM 902 O O . PRO A 1 116 ? 3.162 15.715 11.465 1.00 92.25 116 PRO A O 1
ATOM 905 N N . ASP A 1 117 ? 4.549 15.600 9.680 1.00 91.12 117 ASP A N 1
ATOM 906 C CA . ASP A 1 117 ? 3.572 15.126 8.704 1.00 91.12 117 ASP A CA 1
ATOM 907 C C . ASP A 1 117 ? 3.441 13.593 8.719 1.00 91.12 117 ASP A C 1
ATOM 909 O O . ASP A 1 117 ? 2.461 13.067 8.209 1.00 91.12 117 ASP A O 1
ATOM 913 N N . CYS A 1 118 ? 4.363 12.869 9.375 1.00 95.06 118 CYS A N 1
ATOM 914 C CA . CYS A 1 118 ? 4.276 11.416 9.525 1.00 95.06 118 CYS A CA 1
ATOM 915 C C . CYS A 1 118 ? 3.219 11.040 10.578 1.00 95.06 118 CYS A C 1
ATOM 917 O O . CYS A 1 118 ? 3.431 11.289 11.779 1.00 95.06 118 CYS A O 1
ATOM 919 N N . PRO A 1 119 ? 2.120 10.366 10.192 1.00 95.88 119 PRO A N 1
ATOM 920 C CA . PRO A 1 119 ? 1.082 9.950 11.122 1.00 95.88 119 PRO A CA 1
ATOM 921 C C . PRO A 1 119 ? 1.646 9.122 12.282 1.00 95.88 119 PRO A C 1
ATOM 923 O O . PRO A 1 119 ? 2.626 8.385 12.152 1.00 95.88 119 PRO A O 1
ATOM 926 N N . ALA A 1 120 ? 1.030 9.216 13.461 1.00 94.38 120 ALA A N 1
ATOM 927 C CA . ALA A 1 120 ? 1.432 8.388 14.603 1.00 94.38 120 ALA A CA 1
ATOM 928 C C . ALA A 1 120 ? 1.017 6.916 14.420 1.00 94.38 120 ALA A C 1
ATOM 930 O O . ALA A 1 120 ? 1.662 6.012 14.951 1.00 94.38 120 ALA A O 1
ATOM 931 N N . MET A 1 121 ? -0.065 6.688 13.675 1.00 94.31 121 MET A N 1
ATOM 932 C CA . MET A 1 121 ? -0.674 5.389 13.410 1.00 94.31 121 MET A CA 1
ATOM 933 C C . MET A 1 121 ? -1.098 5.338 11.937 1.00 94.31 121 MET A C 1
ATOM 935 O O . MET A 1 121 ? -1.505 6.371 11.419 1.00 94.31 121 MET A O 1
ATOM 939 N N . PRO A 1 122 ? -1.107 4.162 11.295 1.00 94.50 122 PRO A N 1
ATOM 940 C CA . PRO A 1 122 ? -1.500 4.018 9.888 1.00 94.50 122 PRO A CA 1
ATOM 941 C C . PRO A 1 122 ? -3.021 4.016 9.654 1.00 94.50 122 PRO A C 1
ATOM 943 O O . PRO A 1 122 ? -3.479 3.676 8.569 1.00 94.50 122 PRO A O 1
ATOM 946 N N . GLY A 1 123 ? -3.835 4.317 10.669 1.00 91.62 123 GLY A N 1
ATOM 947 C CA . GLY A 1 123 ? -5.284 4.100 10.619 1.00 91.62 123 GLY A CA 1
ATOM 948 C C . GLY A 1 123 ? -5.678 2.624 10.762 1.00 91.62 123 GLY A C 1
ATOM 949 O O . GLY A 1 123 ? -4.858 1.772 11.122 1.00 91.62 123 GLY A O 1
ATOM 950 N N . LYS A 1 124 ? -6.964 2.320 10.553 1.00 90.69 124 LYS A N 1
ATOM 951 C CA . LYS A 1 124 ? -7.463 0.938 10.559 1.00 90.69 124 LYS A CA 1
ATOM 952 C C . LYS A 1 124 ? -7.462 0.388 9.133 1.00 90.69 124 LYS A C 1
ATOM 954 O O . LYS A 1 124 ? -7.717 1.159 8.217 1.00 90.69 124 LYS A O 1
ATOM 959 N N . PRO A 1 125 ? -7.325 -0.935 8.942 1.00 91.94 125 PRO A N 1
ATOM 960 C CA . PRO A 1 125 ? -7.383 -1.535 7.610 1.00 91.94 125 PRO A CA 1
ATOM 961 C C . PRO A 1 125 ? -8.658 -1.209 6.824 1.00 91.94 125 PRO A C 1
ATOM 963 O O . PRO A 1 125 ? -8.623 -1.033 5.616 1.00 91.94 125 PRO A O 1
ATOM 966 N N . ALA A 1 126 ? -9.778 -1.059 7.531 1.00 88.19 126 ALA A N 1
ATOM 967 C CA . ALA A 1 126 ? -11.044 -0.573 6.989 1.00 88.19 126 ALA A CA 1
ATOM 968 C C . ALA A 1 126 ? -10.931 0.754 6.218 1.00 88.19 126 ALA A C 1
ATOM 970 O O . ALA A 1 126 ? -11.614 0.951 5.219 1.00 88.19 126 ALA A O 1
ATOM 971 N N . ASP A 1 127 ? -10.083 1.657 6.712 1.00 89.50 127 ASP A N 1
ATOM 972 C CA . ASP A 1 127 ? -9.926 3.017 6.202 1.00 89.50 127 ASP A CA 1
ATOM 973 C C . ASP A 1 127 ? -8.951 3.062 5.007 1.00 89.50 127 ASP A C 1
ATOM 975 O O . ASP A 1 127 ? -8.806 4.103 4.371 1.00 89.50 127 ASP A O 1
ATOM 979 N N . TRP A 1 128 ? -8.278 1.943 4.701 1.00 93.06 128 TRP A N 1
ATOM 980 C CA . TRP A 1 128 ? -7.303 1.831 3.610 1.00 93.06 128 TRP A CA 1
ATOM 981 C C . TRP A 1 128 ? -7.945 1.625 2.241 1.00 93.06 128 TRP A C 1
ATOM 983 O O . TRP A 1 128 ? -7.275 1.752 1.224 1.00 93.06 128 TRP A O 1
ATOM 993 N N . PHE A 1 129 ? -9.238 1.322 2.190 1.00 89.56 129 PHE A N 1
ATOM 994 C CA . PHE A 1 129 ? -9.961 1.190 0.934 1.00 89.56 129 PHE A CA 1
ATOM 995 C C . PHE A 1 129 ? -10.452 2.570 0.4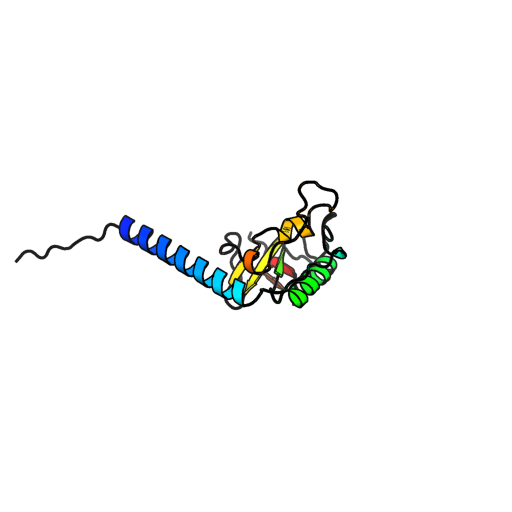92 1.00 89.56 129 PHE A C 1
ATOM 997 O O . PHE A 1 129 ? -11.316 3.170 1.131 1.00 89.56 129 PHE A O 1
ATOM 1004 N N . GLY A 1 130 ? -9.846 3.096 -0.571 1.00 86.44 130 GLY A N 1
ATOM 1005 C CA . GLY A 1 130 ? -10.218 4.360 -1.193 1.00 86.44 130 GLY A CA 1
ATOM 1006 C C . GLY A 1 130 ? -11.247 4.201 -2.314 1.00 86.44 130 GLY A C 1
ATOM 1007 O O . GLY A 1 130 ? -12.005 3.231 -2.388 1.00 86.44 130 GLY A O 1
ATOM 1008 N N . CYS A 1 131 ? -11.282 5.187 -3.212 1.00 80.50 131 CYS A N 1
ATOM 1009 C CA . CYS A 1 131 ? -12.118 5.123 -4.409 1.00 80.50 131 CYS A CA 1
ATOM 1010 C C . CYS A 1 131 ? -11.517 4.167 -5.453 1.00 80.50 131 CYS A C 1
ATOM 1012 O O . CYS A 1 131 ? -10.382 3.713 -5.333 1.00 80.50 131 CYS A O 1
ATOM 1014 N N . ALA A 1 132 ? -12.277 3.861 -6.510 1.00 75.56 132 ALA A N 1
ATOM 1015 C CA . ALA A 1 132 ? -11.724 3.147 -7.660 1.00 75.56 132 ALA A CA 1
ATOM 1016 C C . ALA A 1 132 ? -10.512 3.911 -8.219 1.00 75.56 132 ALA A C 1
ATOM 1018 O O . ALA A 1 132 ? -10.633 5.113 -8.457 1.00 75.56 132 ALA A O 1
ATOM 1019 N N . ALA A 1 133 ? -9.392 3.213 -8.430 1.00 73.31 133 ALA A N 1
ATOM 1020 C CA . ALA A 1 133 ? -8.159 3.805 -8.938 1.00 73.31 133 ALA A CA 1
ATOM 1021 C C . ALA A 1 133 ? -8.412 4.442 -10.319 1.00 73.31 133 ALA A C 1
ATOM 1023 O O . ALA A 1 133 ? -8.761 3.725 -11.260 1.00 73.31 133 ALA A O 1
ATOM 1024 N N . PRO A 1 134 ? -8.294 5.774 -10.467 1.00 70.50 134 PRO A N 1
ATOM 1025 C CA . PRO A 1 134 ? -8.543 6.445 -11.740 1.00 70.50 134 PRO A CA 1
ATOM 1026 C C . PRO A 1 134 ? -7.336 6.372 -12.684 1.00 70.50 134 PRO A C 1
ATOM 1028 O O . PRO A 1 134 ? -7.471 6.707 -13.861 1.00 70.50 134 PRO A O 1
ATOM 1031 N N . ASP A 1 135 ? -6.174 5.970 -12.164 1.00 76.12 135 ASP A N 1
ATOM 1032 C CA . ASP A 1 135 ? -4.877 6.150 -12.817 1.00 76.12 135 ASP A CA 1
ATOM 1033 C C . ASP A 1 135 ? -4.556 5.070 -13.857 1.00 76.12 135 ASP A C 1
ATOM 1035 O O . ASP A 1 135 ? -3.812 5.338 -14.798 1.00 76.12 135 ASP A O 1
ATOM 1039 N N . PHE A 1 136 ? -5.116 3.866 -13.711 1.00 84.12 136 PHE A N 1
ATOM 1040 C CA . PHE A 1 136 ? -4.910 2.745 -14.631 1.00 84.12 136 PHE A CA 1
ATOM 1041 C C . PHE A 1 136 ? -6.041 1.712 -14.525 1.00 84.12 136 PHE A C 1
ATOM 1043 O O . PHE A 1 136 ? -6.795 1.667 -13.551 1.00 84.12 136 PHE A O 1
ATOM 1050 N N . LEU A 1 137 ? -6.155 0.860 -15.541 1.00 83.81 137 LEU A N 1
ATOM 1051 C CA . LEU A 1 137 ? -6.997 -0.332 -15.553 1.00 83.81 137 LEU A CA 1
ATOM 1052 C C . LEU A 1 137 ? -6.154 -1.571 -15.246 1.00 83.81 137 LEU A C 1
ATOM 1054 O O . LEU A 1 137 ? -4.973 -1.620 -15.561 1.00 83.81 137 LEU A O 1
ATOM 1058 N N . ALA A 1 138 ? -6.765 -2.630 -14.711 1.00 83.31 138 ALA A N 1
ATOM 1059 C CA . ALA A 1 138 ? -6.049 -3.887 -14.460 1.00 83.31 138 ALA A CA 1
ATOM 1060 C C . ALA A 1 138 ? -5.355 -4.454 -15.722 1.00 83.31 138 ALA A C 1
ATOM 1062 O O . ALA A 1 138 ? -4.287 -5.048 -15.619 1.00 83.31 138 ALA A O 1
ATOM 1063 N N . ASP A 1 139 ? -5.920 -4.214 -16.911 1.00 86.75 139 ASP A N 1
ATOM 1064 C CA . ASP A 1 139 ? -5.338 -4.616 -18.203 1.00 86.75 139 ASP A CA 1
ATOM 1065 C C . ASP A 1 139 ? -4.067 -3.824 -18.585 1.00 86.75 139 ASP A C 1
ATOM 1067 O O . ASP A 1 139 ? -3.347 -4.227 -19.501 1.00 86.75 139 ASP A O 1
ATOM 1071 N N . ASP A 1 140 ? -3.780 -2.714 -17.898 1.00 90.19 140 ASP A N 1
ATOM 1072 C CA . ASP A 1 140 ? -2.583 -1.893 -18.103 1.00 90.19 140 ASP A CA 1
ATOM 1073 C C . ASP A 1 140 ? -1.357 -2.450 -17.353 1.00 90.19 140 ASP A C 1
ATOM 1075 O O . ASP A 1 140 ? -0.221 -2.056 -17.631 1.00 90.19 140 ASP A O 1
ATOM 1079 N N . ILE A 1 141 ? -1.565 -3.402 -16.434 1.00 93.06 141 ILE A N 1
ATOM 1080 C CA . ILE A 1 141 ? -0.494 -4.095 -15.713 1.00 93.06 141 ILE A CA 1
ATOM 1081 C C . ILE A 1 141 ? 0.243 -5.023 -16.684 1.00 93.06 141 ILE A C 1
ATOM 1083 O O . ILE A 1 141 ? -0.286 -6.034 -17.149 1.00 93.06 141 ILE A O 1
ATOM 1087 N N . ALA A 1 142 ? 1.499 -4.695 -16.975 1.00 94.50 142 ALA A N 1
ATOM 1088 C CA . ALA A 1 142 ? 2.346 -5.468 -17.879 1.00 94.50 142 ALA A CA 1
ATOM 1089 C C . ALA A 1 142 ? 3.265 -6.454 -17.154 1.00 94.50 142 ALA A C 1
ATOM 1091 O O . ALA A 1 142 ? 3.759 -7.401 -17.774 1.00 94.50 142 ALA A O 1
ATOM 1092 N N . TYR A 1 143 ? 3.518 -6.233 -15.864 1.00 95.69 143 TYR A N 1
ATOM 1093 C CA . TYR A 1 143 ? 4.375 -7.090 -15.060 1.00 95.69 143 TYR A CA 1
ATOM 1094 C C . TYR A 1 143 ? 3.837 -7.243 -13.637 1.00 95.69 143 TYR A C 1
ATOM 1096 O O . TYR A 1 143 ? 3.345 -6.287 -13.044 1.00 95.69 143 TYR A O 1
ATOM 1104 N N . ASP A 1 144 ? 3.978 -8.452 -13.107 1.00 95.25 144 ASP A N 1
ATOM 1105 C CA . ASP A 1 144 ? 3.619 -8.866 -11.753 1.00 95.25 144 ASP A CA 1
ATOM 1106 C C . ASP A 1 144 ? 4.763 -9.749 -11.233 1.00 95.25 144 ASP A C 1
ATOM 1108 O O . ASP A 1 144 ? 5.145 -10.725 -11.892 1.00 95.25 144 ASP A O 1
ATOM 1112 N N . ASP A 1 145 ? 5.346 -9.398 -10.084 1.00 95.88 145 ASP A N 1
ATOM 1113 C CA . ASP A 1 145 ? 6.397 -10.203 -9.451 1.00 95.88 145 ASP A CA 1
ATOM 1114 C C . ASP A 1 145 ? 5.864 -11.418 -8.668 1.00 95.88 145 ASP A C 1
ATOM 1116 O O . ASP A 1 145 ? 6.650 -12.215 -8.145 1.00 95.88 145 ASP A O 1
ATOM 1120 N N . GLY A 1 146 ? 4.542 -11.585 -8.608 1.00 96.06 146 GLY A N 1
ATOM 1121 C CA . GLY A 1 146 ? 3.827 -12.603 -7.844 1.00 96.06 146 GLY A CA 1
ATOM 1122 C C . GLY A 1 146 ? 3.779 -12.315 -6.342 1.00 96.06 146 GLY A C 1
ATOM 1123 O O . GLY A 1 146 ? 3.358 -13.180 -5.569 1.00 96.06 146 GLY A O 1
ATOM 1124 N N . LEU A 1 147 ? 4.255 -11.143 -5.919 1.00 96.94 147 LEU A N 1
ATOM 1125 C CA . LEU A 1 147 ? 4.273 -10.645 -4.551 1.00 96.94 147 LEU A CA 1
ATOM 1126 C C . LEU A 1 147 ? 3.562 -9.296 -4.525 1.00 96.94 147 LEU A C 1
ATOM 1128 O O . LEU A 1 147 ? 2.389 -9.261 -4.832 1.00 96.94 147 LEU A O 1
ATOM 1132 N N . HIS A 1 148 ? 4.162 -8.205 -4.065 1.00 97.44 148 HIS A N 1
ATOM 1133 C CA . HIS A 1 148 ? 3.485 -6.922 -3.855 1.00 97.44 148 HIS A CA 1
ATOM 1134 C C . HIS A 1 148 ? 3.877 -5.861 -4.884 1.00 97.44 148 HIS A C 1
ATOM 1136 O O . HIS A 1 148 ? 3.467 -4.715 -4.710 1.00 97.44 148 HIS A O 1
ATOM 1142 N N . ASN A 1 149 ? 4.649 -6.192 -5.925 1.00 97.62 149 ASN A N 1
ATOM 1143 C CA . ASN A 1 149 ? 5.015 -5.225 -6.956 1.00 97.62 149 ASN A CA 1
ATOM 1144 C C . ASN A 1 149 ? 4.402 -5.580 -8.309 1.00 97.62 149 ASN A C 1
ATOM 1146 O O . ASN A 1 149 ? 4.668 -6.632 -8.891 1.00 97.62 149 ASN A O 1
ATOM 1150 N N . TYR A 1 150 ? 3.684 -4.610 -8.857 1.00 96.50 150 TYR A N 1
ATOM 1151 C CA . TYR A 1 150 ? 3.196 -4.609 -10.227 1.00 96.50 150 TYR A CA 1
ATOM 1152 C C . TYR A 1 150 ? 3.854 -3.475 -10.997 1.00 96.50 150 TYR A C 1
ATOM 1154 O O . TYR A 1 150 ? 4.216 -2.456 -10.416 1.00 96.50 150 TYR A O 1
ATOM 1162 N N . ALA A 1 151 ? 3.980 -3.609 -12.309 1.00 95.81 151 ALA A N 1
ATOM 1163 C CA . ALA A 1 151 ? 4.370 -2.494 -13.156 1.00 95.81 151 ALA A CA 1
ATOM 1164 C C . ALA A 1 151 ? 3.415 -2.333 -14.328 1.00 95.81 151 ALA A C 1
ATOM 1166 O O . ALA A 1 151 ? 2.972 -3.318 -14.933 1.00 95.81 151 ALA A O 1
ATOM 1167 N N . LEU A 1 152 ? 3.136 -1.078 -14.657 1.00 94.00 152 LEU A N 1
ATOM 1168 C CA . LEU A 1 152 ? 2.384 -0.725 -15.846 1.00 94.00 152 LEU A CA 1
ATOM 1169 C C . LEU A 1 152 ? 3.221 -0.995 -17.103 1.00 94.00 152 LEU A C 1
ATOM 1171 O O . LEU A 1 152 ? 4.456 -1.037 -17.088 1.00 94.00 152 LEU A O 1
ATOM 1175 N N . GLY A 1 153 ? 2.528 -1.238 -18.210 1.00 83.38 153 GLY A N 1
ATOM 1176 C CA . GLY A 1 153 ? 3.146 -1.252 -19.528 1.00 83.38 153 GLY A CA 1
ATOM 1177 C C . GLY A 1 153 ? 3.448 0.164 -19.998 1.00 83.38 153 GLY A C 1
ATOM 1178 O O . GLY A 1 153 ? 2.697 1.090 -19.716 1.00 83.38 153 GLY A O 1
ATOM 1179 N N . ASP A 1 154 ? 4.521 0.324 -20.774 1.00 68.19 154 ASP A N 1
ATOM 1180 C CA . ASP A 1 154 ? 4.865 1.592 -21.420 1.00 68.19 154 ASP A CA 1
ATOM 1181 C C . ASP A 1 154 ? 3.702 2.018 -22.348 1.00 68.19 154 ASP A C 1
ATOM 1183 O O . ASP A 1 154 ? 3.580 1.543 -23.485 1.00 68.19 154 ASP A O 1
ATOM 1187 N N . HIS A 1 155 ? 2.799 2.874 -21.855 1.00 55.22 155 HIS A N 1
ATOM 1188 C CA . HIS A 1 155 ? 1.755 3.508 -22.657 1.00 55.22 155 HIS A CA 1
ATOM 1189 C C . HIS A 1 155 ? 2.409 4.563 -23.549 1.00 55.22 155 HIS A C 1
ATOM 1191 O O . HIS A 1 155 ? 2.452 5.750 -23.228 1.00 55.22 155 HIS A O 1
ATOM 1197 N N . ARG A 1 156 ? 2.968 4.111 -24.671 1.00 42.12 156 ARG A N 1
ATOM 1198 C CA . ARG A 1 156 ? 3.407 5.000 -25.750 1.00 42.12 156 ARG A CA 1
ATOM 1199 C C . ARG A 1 156 ? 2.264 5.805 -26.353 1.00 42.12 156 ARG A C 1
ATOM 1201 O O . ARG A 1 156 ? 1.194 5.207 -26.607 1.00 42.12 156 ARG A O 1
#

Foldseek 3Di:
DDDDPPDPPPVNVVVVVVVVVVVVVVVVLVVQCVVQVFADDDPCQFQQQAVHDFPVSQLVNQVVVCVRRVWRKAKEAADDDPGGDDDIAIWTDDPVATAHFFALQRLRRHPDPPDPSRDPDRDTPSRRGHGGDPPDDPVQFPDDPVTRYTYGDPPD

Sequence (156 aa):
MQRLRERIPESSIRDAISDLVGTIVDERHRVLAEAHTVFTAPAELRGSLDDGHAAEKVNAVLGQISDLSGVRVICVWDYFDGDFGGHSNFYVEDDDAIVELGGDLWDWLTESPDSPDCPAMPGKPADWFGCAAPDFLADDIAYDDGLHNYALGDHR

Radius of gyration: 19.58 Å; chains: 1; bounding box: 71×29×42 Å

pLDDT: mean 85.01, std 13.36, range [42.12, 97.62]

Organism: NCBI:txid37330

Secondary structure (DSSP, 8-state):
---------HHHHHHHHHHHHHHHHHHHHHHHHHHS------GGGTTTTTT---HHHHHHHHHHHHHHHS-EEEEEEEEESSSEEEEEEEEEEETTEEEEE-TTHHHHHHS-TTSTTS-SS---GGGGEEEE-SS--GGGEEEE-SSSEEEE----